Protein AF-A0AAW5ELQ7-F1 (afdb_monomer_lite)

Radius of gyration: 20.2 Å; chains: 1; bounding box: 53×23×52 Å

pLDDT: mean 74.9, std 15.73, range [38.25, 92.38]

Foldseek 3Di:
DAPQDDDDPDRDGVLVVVVVVVVVVLVVVVVCCLPVHPLNVLVVVVVVPVVVSVVVVHDSVVSVVVVVVSVVVVVVVVVVSCCVRVVPPDVCPPPD

Secondary structure (DSSP, 8-state):
---EEEETTEEEEHHHHHHHHHHHHHHHHHHHHHHHSHHHHHHHHHTT-HHHHHHTT--HHHHHHHHHHHHHHHHHHHHHHHHHHH----TTTT--

Structure (mmCIF, N/CA/C/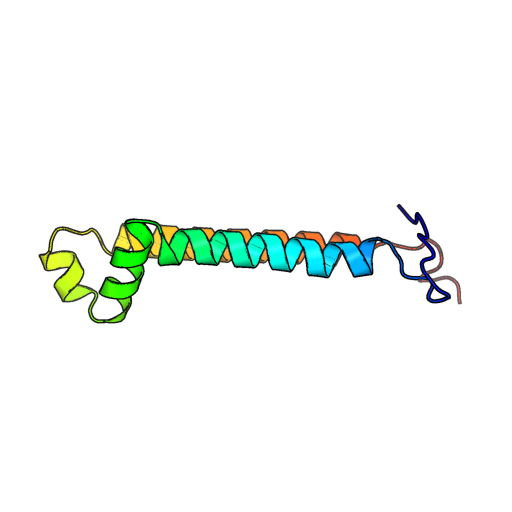O backbone):
data_AF-A0AAW5ELQ7-F1
#
_entry.id   AF-A0AAW5ELQ7-F1
#
loop_
_atom_site.group_PDB
_atom_site.id
_atom_site.type_symbol
_atom_site.label_atom_id
_atom_site.label_alt_id
_atom_site.label_comp_id
_atom_site.label_asym_id
_atom_site.label_entity_id
_atom_site.label_seq_id
_atom_site.pdbx_PDB_ins_code
_atom_site.Cartn_x
_atom_site.Cartn_y
_atom_site.Cartn_z
_atom_site.occupancy
_atom_site.B_iso_or_equiv
_atom_site.auth_seq_id
_atom_site.auth_comp_id
_atom_site.auth_asym_id
_atom_site.auth_atom_id
_atom_site.pdbx_PDB_model_num
ATOM 1 N N . PHE A 1 1 ? 15.155 -4.924 -24.790 1.00 38.25 1 PHE A N 1
ATOM 2 C CA . PHE A 1 1 ? 14.250 -4.480 -25.869 1.00 38.25 1 PHE A CA 1
ATOM 3 C C . PHE A 1 1 ? 14.486 -2.995 -26.101 1.00 38.25 1 PHE A C 1
ATOM 5 O O . PHE A 1 1 ? 13.873 -2.175 -25.433 1.00 38.25 1 PHE A O 1
ATOM 12 N N . GLU A 1 2 ? 15.429 -2.648 -26.977 1.00 44.09 2 GLU A N 1
ATOM 13 C CA . GLU A 1 2 ? 15.740 -1.252 -27.309 1.00 44.09 2 GLU A CA 1
ATOM 14 C C . GLU A 1 2 ? 15.031 -0.843 -28.595 1.00 44.09 2 GLU A C 1
ATOM 16 O O . GLU A 1 2 ? 15.621 -0.723 -29.664 1.00 44.09 2 GLU A O 1
ATOM 21 N N . THR A 1 3 ? 13.721 -0.661 -28.508 1.00 46.50 3 THR A N 1
ATOM 22 C CA . THR A 1 3 ? 12.990 0.072 -29.536 1.00 46.50 3 THR A CA 1
ATOM 23 C C . THR A 1 3 ? 13.124 1.558 -29.202 1.00 46.50 3 THR A C 1
ATOM 25 O O . THR A 1 3 ? 12.446 2.096 -28.328 1.00 46.50 3 THR A O 1
ATOM 28 N N . LEU 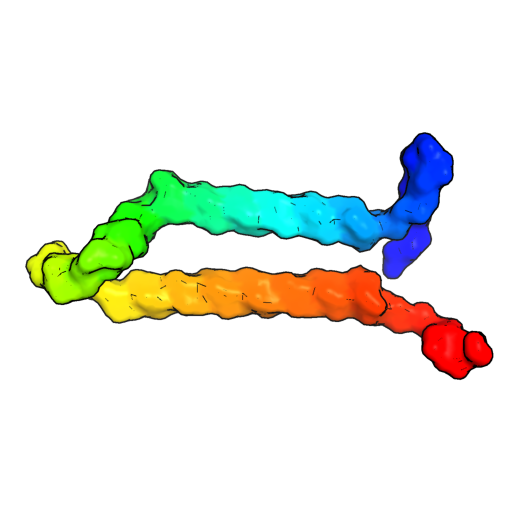A 1 4 ? 14.088 2.217 -29.847 1.00 47.06 4 LEU A N 1
ATOM 29 C CA . LEU A 1 4 ? 14.244 3.669 -29.814 1.00 47.06 4 LEU A CA 1
ATOM 30 C C . LEU A 1 4 ? 13.041 4.283 -30.538 1.00 47.06 4 LEU A C 1
ATOM 32 O O . LEU A 1 4 ? 12.972 4.269 -31.765 1.00 47.06 4 LEU A O 1
ATOM 36 N N . VAL A 1 5 ? 12.065 4.785 -29.785 1.00 50.16 5 VAL A N 1
ATOM 37 C CA . VAL A 1 5 ? 10.939 5.533 -30.353 1.00 50.16 5 VAL A CA 1
ATOM 38 C C . VAL A 1 5 ? 11.309 7.008 -30.297 1.00 50.16 5 VAL A C 1
ATOM 40 O O . VAL A 1 5 ? 11.320 7.627 -29.237 1.00 50.16 5 VAL A O 1
ATOM 43 N N . SER A 1 6 ? 11.679 7.557 -31.452 1.00 43.16 6 SER A N 1
ATOM 44 C CA . SER A 1 6 ? 12.009 8.972 -31.601 1.00 43.16 6 SER A CA 1
ATOM 45 C C . SER A 1 6 ? 10.723 9.785 -31.748 1.00 43.16 6 SER A C 1
ATOM 47 O O . SER A 1 6 ? 9.986 9.615 -32.718 1.00 43.16 6 SER A O 1
ATOM 49 N N . ILE A 1 7 ? 10.450 10.673 -30.791 1.00 49.34 7 ILE A N 1
ATOM 50 C CA . ILE A 1 7 ? 9.427 11.716 -30.914 1.00 49.34 7 ILE A CA 1
ATOM 51 C C . ILE A 1 7 ? 10.142 13.054 -30.723 1.00 49.34 7 ILE A C 1
ATOM 53 O O . ILE A 1 7 ? 10.613 13.366 -29.634 1.00 49.34 7 ILE A O 1
ATOM 57 N N . GLY A 1 8 ? 10.250 13.835 -31.800 1.00 54.91 8 GLY A N 1
ATOM 58 C CA . GLY A 1 8 ? 10.637 15.248 -31.723 1.00 54.91 8 GLY A CA 1
ATOM 59 C C . GLY A 1 8 ? 12.074 15.545 -31.273 1.00 54.91 8 GLY A C 1
ATOM 60 O O . GLY A 1 8 ? 12.285 16.527 -30.572 1.00 54.91 8 GLY A O 1
ATOM 61 N N . GLY A 1 9 ? 13.064 14.735 -31.665 1.00 49.91 9 GLY A N 1
ATOM 62 C CA . GLY A 1 9 ? 14.487 15.076 -31.489 1.00 49.91 9 GLY A CA 1
ATOM 63 C C . GLY A 1 9 ? 15.124 14.673 -30.155 1.00 49.91 9 GLY A C 1
ATOM 64 O O . GLY A 1 9 ? 16.307 14.937 -29.956 1.00 49.91 9 GLY A O 1
ATOM 65 N N . VAL A 1 10 ? 14.394 13.986 -29.270 1.00 45.59 10 VAL A N 1
ATOM 66 C CA . VAL A 1 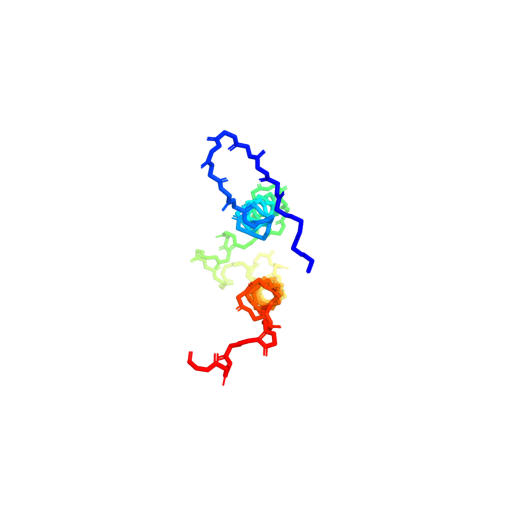10 ? 14.953 13.397 -28.042 1.00 45.59 10 VAL A CA 1
ATOM 67 C C . VAL A 1 10 ? 14.814 11.878 -28.114 1.00 45.59 10 VAL A C 1
ATOM 69 O O . VAL A 1 10 ? 13.723 11.324 -27.976 1.00 45.59 10 VAL A O 1
ATOM 72 N N . SER A 1 11 ? 15.928 11.194 -28.369 1.00 41.41 11 SER A N 1
ATOM 73 C CA . SER A 1 11 ? 16.008 9.732 -28.343 1.00 41.41 11 SER A CA 1
ATOM 74 C C . SER A 1 11 ? 15.852 9.255 -26.902 1.00 41.41 11 SER A C 1
ATOM 76 O O . SER A 1 11 ? 16.809 9.254 -26.133 1.00 41.41 11 SER A O 1
ATOM 78 N N . THR A 1 12 ? 14.632 8.885 -26.519 1.00 48.94 12 THR A N 1
ATOM 79 C CA . THR A 1 12 ? 14.355 8.279 -25.215 1.00 48.94 12 THR A CA 1
ATOM 80 C C . THR A 1 12 ? 14.067 6.799 -25.407 1.00 48.94 12 THR A C 1
ATOM 82 O O . THR A 1 12 ? 13.250 6.396 -26.235 1.00 48.94 12 THR A O 1
ATOM 85 N N . THR A 1 13 ? 14.778 5.963 -24.655 1.00 55.97 13 THR A N 1
ATOM 86 C CA . THR A 1 13 ? 14.484 4.533 -24.555 1.00 55.97 13 THR A CA 1
ATOM 87 C C . THR A 1 13 ? 13.044 4.370 -24.072 1.00 55.97 13 THR A C 1
ATOM 89 O O . THR A 1 13 ? 12.654 5.012 -23.096 1.00 55.97 13 THR A O 1
ATOM 92 N N . LEU A 1 14 ? 12.255 3.499 -24.718 1.00 56.56 14 LEU A N 1
ATOM 93 C CA . LEU A 1 14 ? 10.863 3.199 -24.332 1.00 56.56 14 LEU A CA 1
ATOM 94 C C . LEU A 1 14 ? 10.705 2.941 -22.822 1.00 56.56 14 LEU A C 1
ATOM 96 O O . LEU A 1 14 ? 9.685 3.299 -22.242 1.00 56.56 14 LEU A O 1
ATOM 100 N N . GLY A 1 15 ? 11.738 2.392 -22.177 1.00 57.12 15 GLY A N 1
ATOM 101 C CA . GLY A 1 15 ? 11.828 2.218 -20.727 1.00 57.12 15 GLY A CA 1
ATOM 102 C C . GLY A 1 15 ? 11.666 3.508 -19.911 1.00 57.12 15 GLY A C 1
ATOM 103 O O . GLY A 1 15 ? 10.874 3.535 -18.973 1.00 57.12 15 GLY A O 1
ATOM 104 N N . SER A 1 16 ? 12.308 4.616 -20.296 1.00 61.34 16 SER A N 1
ATOM 105 C CA . SER A 1 16 ? 12.186 5.900 -19.582 1.00 61.34 16 SER A CA 1
ATOM 106 C C . SER A 1 16 ? 10.799 6.532 -19.697 1.00 61.34 16 SER A C 1
ATOM 108 O O . SER A 1 16 ? 10.436 7.330 -18.837 1.00 61.34 16 SER A O 1
ATOM 110 N N . LEU A 1 17 ? 10.013 6.168 -20.717 1.00 64.50 17 LEU A N 1
ATOM 111 C CA . LEU A 1 17 ? 8.627 6.621 -20.876 1.00 64.50 17 LEU A CA 1
ATOM 112 C C . LEU A 1 17 ? 7.620 5.646 -20.239 1.00 64.50 17 LEU A C 1
ATOM 114 O O . LEU A 1 17 ? 6.603 6.068 -19.690 1.00 64.50 17 LEU A O 1
ATOM 118 N N . LEU A 1 18 ? 7.914 4.344 -20.255 1.00 67.69 18 LEU A N 1
ATOM 119 C CA . LEU A 1 18 ? 7.087 3.309 -19.631 1.00 67.69 18 LEU A CA 1
ATOM 120 C C . LEU A 1 18 ? 7.137 3.356 -18.102 1.00 67.69 18 LEU A C 1
ATOM 122 O O . LEU A 1 18 ? 6.107 3.148 -17.468 1.00 67.69 18 LEU A O 1
ATOM 126 N N . VAL A 1 19 ? 8.292 3.654 -17.499 1.00 74.06 19 VAL A N 1
ATOM 127 C CA . VAL A 1 19 ? 8.429 3.765 -16.036 1.00 74.06 19 VAL A CA 1
ATOM 128 C C . VAL A 1 19 ? 7.447 4.783 -15.434 1.00 74.06 19 VAL A C 1
ATOM 130 O O . VAL A 1 19 ? 6.662 4.373 -14.578 1.00 74.06 19 VAL A O 1
ATOM 133 N N . PRO A 1 20 ? 7.409 6.063 -15.862 1.00 77.31 20 PRO A N 1
ATOM 134 C CA . PRO A 1 20 ? 6.457 7.031 -15.320 1.00 77.31 20 PRO A CA 1
ATOM 135 C C . PRO A 1 20 ? 5.001 6.672 -15.641 1.00 77.31 20 PRO A C 1
ATOM 137 O O . PRO A 1 20 ? 4.114 6.958 -14.841 1.00 77.31 20 PRO A O 1
ATOM 140 N N . LEU A 1 21 ? 4.733 6.010 -16.772 1.00 80.25 21 LEU A N 1
ATOM 141 C CA . LEU A 1 21 ? 3.385 5.545 -17.101 1.00 80.25 21 LEU A CA 1
ATOM 142 C C . LEU A 1 21 ? 2.912 4.469 -16.112 1.00 80.25 21 LEU A C 1
ATOM 144 O O . LEU A 1 21 ? 1.804 4.554 -15.584 1.00 80.25 21 LEU A O 1
ATOM 148 N N . VAL A 1 22 ? 3.748 3.468 -15.829 1.00 80.44 22 VAL A N 1
ATOM 149 C CA . VAL A 1 22 ? 3.380 2.377 -14.921 1.00 80.44 22 VAL A CA 1
ATOM 150 C C . VAL A 1 22 ? 3.288 2.862 -13.480 1.00 80.44 22 VAL A C 1
ATOM 152 O O . VAL A 1 22 ? 2.337 2.499 -12.787 1.00 80.44 22 VAL A O 1
ATOM 155 N N . THR A 1 23 ? 4.211 3.708 -13.018 1.00 82.31 23 THR A N 1
ATOM 156 C CA . THR A 1 23 ? 4.115 4.276 -11.664 1.00 82.31 23 THR A CA 1
ATOM 157 C C . THR A 1 23 ? 2.831 5.082 -11.493 1.00 82.31 23 THR A C 1
ATOM 159 O O . THR A 1 23 ? 2.168 4.944 -10.465 1.00 82.31 23 THR A O 1
ATOM 162 N N . LEU A 1 24 ? 2.418 5.843 -12.511 1.00 85.69 24 LEU A N 1
ATOM 163 C CA . LEU A 1 24 ? 1.164 6.593 -12.504 1.00 85.69 24 LEU A CA 1
ATOM 164 C C . LEU A 1 24 ? -0.058 5.662 -12.451 1.00 85.69 24 LEU A C 1
ATOM 166 O O . LEU A 1 24 ? -0.961 5.888 -11.646 1.00 85.69 24 LEU A O 1
ATOM 170 N N . VAL A 1 25 ? -0.072 4.574 -13.228 1.00 86.81 25 VAL A N 1
ATOM 171 C CA . VAL A 1 25 ? -1.148 3.562 -13.183 1.00 86.81 25 VAL A CA 1
ATOM 172 C C . VAL A 1 25 ? -1.235 2.893 -11.809 1.00 86.81 25 VAL A C 1
ATOM 174 O O . VAL A 1 25 ? -2.325 2.772 -11.248 1.00 86.81 25 VAL A O 1
ATOM 177 N N . VAL A 1 26 ? -0.099 2.488 -11.238 1.00 85.62 26 VAL A N 1
ATOM 178 C CA . VAL A 1 26 ? -0.036 1.845 -9.917 1.00 85.62 26 VAL A CA 1
ATOM 179 C C . VAL A 1 26 ? -0.500 2.808 -8.822 1.00 85.62 26 VAL A C 1
ATOM 181 O O . VAL A 1 26 ? -1.318 2.436 -7.979 1.00 85.62 26 VAL A O 1
ATOM 184 N N . MET A 1 27 ? -0.047 4.062 -8.865 1.00 87.25 27 MET A N 1
ATOM 185 C CA . MET A 1 27 ? -0.463 5.112 -7.934 1.00 87.25 27 MET A CA 1
ATOM 186 C C . MET A 1 27 ? -1.975 5.356 -7.994 1.00 87.25 27 MET A C 1
ATOM 188 O O . MET A 1 27 ? -2.631 5.383 -6.950 1.00 87.25 27 MET A O 1
ATOM 192 N N . LEU A 1 28 ? -2.548 5.479 -9.197 1.00 88.25 28 LEU A N 1
ATOM 193 C CA . LEU A 1 28 ? -3.995 5.628 -9.380 1.00 88.25 28 LEU A CA 1
ATOM 194 C C . LEU A 1 28 ? -4.769 4.408 -8.869 1.00 88.25 28 LEU A C 1
ATOM 196 O O . LEU A 1 28 ? -5.809 4.574 -8.231 1.00 88.25 28 LEU A O 1
ATOM 200 N N . GLY A 1 29 ? -4.258 3.196 -9.096 1.00 86.12 29 GLY A N 1
ATOM 201 C CA . GLY A 1 29 ? -4.858 1.962 -8.588 1.00 86.12 29 GLY A CA 1
ATOM 202 C C . GLY A 1 29 ? -4.933 1.937 -7.060 1.00 86.12 29 GLY A C 1
ATOM 203 O O . GLY A 1 29 ? -5.994 1.670 -6.493 1.00 86.12 29 GLY A O 1
ATOM 204 N N . VAL A 1 30 ? -3.838 2.290 -6.383 1.00 84.56 30 VAL A N 1
ATOM 205 C CA . VAL A 1 30 ? -3.799 2.366 -4.913 1.00 84.56 30 VAL A CA 1
ATOM 206 C C . VAL A 1 30 ? -4.730 3.464 -4.395 1.00 84.56 30 VAL A C 1
ATOM 208 O O . VAL A 1 30 ? -5.525 3.211 -3.489 1.00 84.56 30 VAL A O 1
ATOM 211 N N . LEU A 1 31 ? -4.701 4.658 -4.994 1.00 85.44 31 LEU A N 1
ATOM 212 C CA . LEU A 1 31 ? -5.602 5.759 -4.636 1.00 85.44 31 LEU A CA 1
ATOM 213 C C . LEU A 1 31 ? -7.070 5.349 -4.762 1.00 85.44 31 LEU A C 1
ATOM 215 O O . LEU A 1 31 ? -7.869 5.597 -3.860 1.00 85.44 31 LEU A O 1
ATOM 219 N N . PHE A 1 32 ? -7.436 4.670 -5.843 1.00 86.06 32 PHE A N 1
ATOM 220 C CA . PHE A 1 32 ? -8.799 4.201 -6.047 1.00 86.06 32 PHE A CA 1
ATOM 221 C C . PHE A 1 32 ? -9.241 3.213 -4.960 1.00 86.06 32 PHE A C 1
ATOM 223 O O . PHE A 1 32 ? -10.348 3.332 -4.428 1.00 86.06 32 PHE A O 1
ATOM 230 N N . ILE A 1 33 ? -8.367 2.278 -4.577 1.00 83.56 33 ILE A N 1
ATOM 231 C CA . ILE A 1 33 ? -8.632 1.331 -3.486 1.00 83.56 33 ILE A CA 1
ATOM 232 C C . ILE A 1 33 ? -8.819 2.079 -2.159 1.00 83.56 33 ILE A C 1
ATOM 234 O O . ILE A 1 33 ? -9.758 1.782 -1.419 1.00 83.56 33 ILE A O 1
ATOM 238 N N . LEU A 1 34 ? -7.985 3.078 -1.866 1.00 81.75 34 LEU A N 1
ATOM 239 C CA . LEU A 1 34 ? -8.057 3.837 -0.614 1.00 81.75 34 LEU A CA 1
ATOM 240 C C . LEU A 1 34 ? -9.277 4.765 -0.524 1.00 81.75 34 LEU A C 1
ATOM 242 O O . LEU A 1 34 ? -9.849 4.921 0.555 1.00 81.75 34 LEU A O 1
ATOM 246 N N . TYR A 1 35 ? -9.699 5.381 -1.629 1.00 79.19 35 TYR A N 1
ATOM 247 C CA . TYR A 1 35 ? -10.779 6.372 -1.600 1.00 79.19 35 TYR A CA 1
ATOM 248 C C . TYR A 1 35 ? -12.159 5.797 -1.913 1.00 79.19 35 TYR A C 1
ATOM 250 O O . TYR A 1 35 ? -13.144 6.299 -1.370 1.00 79.19 35 TYR A O 1
ATOM 258 N N . LYS A 1 36 ? -12.254 4.748 -2.738 1.00 79.25 36 LYS A N 1
ATOM 259 C CA . LYS A 1 36 ? -13.542 4.202 -3.196 1.00 79.25 36 LYS A CA 1
ATOM 260 C C . LYS A 1 36 ? -13.941 2.889 -2.512 1.00 79.25 36 LYS A C 1
ATOM 262 O O . LYS A 1 36 ? -15.106 2.507 -2.579 1.00 79.25 36 LYS A O 1
ATOM 267 N N . SER A 1 37 ? -13.014 2.184 -1.857 1.00 82.81 37 SER A N 1
ATOM 268 C CA . SER A 1 37 ? -13.311 0.891 -1.225 1.00 82.81 37 SER A CA 1
ATOM 269 C C . SER A 1 37 ? -13.727 1.015 0.243 1.00 82.81 37 SER A C 1
ATOM 271 O O . SER A 1 37 ? -13.233 1.868 0.982 1.00 82.81 37 SER A O 1
ATOM 273 N N . LYS A 1 38 ? -14.570 0.078 0.705 1.00 76.19 38 LYS A N 1
ATOM 274 C CA . LYS A 1 38 ? -14.930 -0.088 2.128 1.00 76.19 38 LYS A CA 1
ATOM 275 C C . LYS A 1 38 ? -13.694 -0.334 3.001 1.00 76.19 38 LYS A C 1
ATOM 277 O O . LYS A 1 38 ? -13.629 0.154 4.126 1.00 76.19 38 LYS A O 1
ATOM 282 N N . TYR A 1 39 ? -12.686 -1.018 2.453 1.00 81.94 39 TYR A N 1
ATOM 283 C CA . TYR A 1 39 ? -11.395 -1.208 3.116 1.00 81.94 39 TYR A CA 1
ATOM 284 C C . TYR A 1 39 ? -10.668 0.122 3.352 1.00 81.94 39 TYR A C 1
ATOM 286 O O . TYR A 1 39 ? -10.081 0.307 4.409 1.00 81.94 39 TYR A O 1
ATOM 294 N N . GLY A 1 40 ? -10.764 1.079 2.427 1.00 82.50 40 GLY A N 1
ATOM 295 C CA . GLY A 1 40 ? -10.128 2.392 2.549 1.00 82.50 40 GLY A CA 1
ATOM 296 C C . GLY A 1 40 ? -10.722 3.279 3.647 1.00 82.50 40 GLY A C 1
ATOM 297 O O . GLY A 1 40 ? -10.006 4.025 4.315 1.00 82.50 40 GLY A O 1
ATOM 298 N N . ILE A 1 41 ? -12.028 3.165 3.904 1.00 84.31 41 ILE A N 1
ATOM 299 C CA . ILE A 1 41 ? -12.674 3.812 5.059 1.00 84.31 41 ILE A CA 1
ATOM 300 C C . ILE A 1 41 ? -12.139 3.207 6.360 1.00 84.31 41 ILE A C 1
ATOM 302 O O . ILE A 1 41 ? -11.773 3.942 7.272 1.00 84.31 41 ILE A O 1
ATOM 306 N N . ALA A 1 42 ? -12.026 1.879 6.414 1.00 84.31 42 ALA A N 1
ATOM 307 C CA . ALA A 1 42 ? -11.533 1.181 7.592 1.00 84.31 42 ALA A CA 1
ATOM 308 C C . ALA A 1 42 ? -10.040 1.456 7.865 1.00 84.31 42 ALA A C 1
ATOM 310 O O . ALA A 1 42 ? -9.662 1.635 9.017 1.00 84.31 42 ALA A O 1
ATOM 311 N N . ILE A 1 43 ? -9.207 1.581 6.823 1.00 88.00 43 ILE A N 1
ATOM 312 C CA . ILE A 1 43 ? -7.796 1.997 6.937 1.00 88.00 43 ILE A CA 1
ATOM 313 C C . ILE A 1 43 ? -7.693 3.408 7.528 1.00 88.00 43 ILE A C 1
ATOM 315 O O . ILE A 1 43 ? -6.905 3.636 8.442 1.00 88.00 43 ILE A O 1
ATOM 319 N N . ARG A 1 44 ? -8.513 4.351 7.045 1.00 86.50 44 ARG A N 1
ATOM 320 C CA . ARG A 1 44 ? -8.536 5.723 7.574 1.00 86.50 44 ARG A CA 1
ATOM 321 C C . ARG A 1 44 ? -9.035 5.779 9.016 1.00 86.50 44 ARG A C 1
ATOM 323 O O . ARG A 1 44 ? -8.438 6.488 9.809 1.00 86.50 44 ARG A O 1
ATOM 330 N N . ALA A 1 45 ? -10.070 5.017 9.369 1.00 87.00 45 ALA A N 1
ATOM 331 C CA . ALA A 1 45 ? -10.560 4.923 10.747 1.00 87.00 45 ALA A CA 1
ATOM 332 C C . ALA A 1 45 ? -9.499 4.338 11.696 1.00 87.00 45 ALA A C 1
ATOM 334 O O . ALA A 1 45 ? -9.305 4.838 12.801 1.00 87.00 45 ALA A O 1
ATOM 335 N N . LEU A 1 46 ? -8.766 3.322 11.233 1.00 88.06 46 LEU A N 1
ATOM 336 C CA . LEU A 1 46 ? -7.694 2.677 11.988 1.00 88.06 46 LEU A CA 1
ATOM 337 C C . LEU A 1 46 ? -6.505 3.615 12.246 1.00 88.06 46 LEU A C 1
ATOM 339 O O . LEU A 1 46 ? -5.844 3.473 13.268 1.00 88.06 46 LEU A O 1
ATOM 343 N N . ALA A 1 47 ? -6.266 4.594 11.368 1.00 86.06 47 ALA A N 1
ATOM 344 C CA . ALA A 1 47 ? -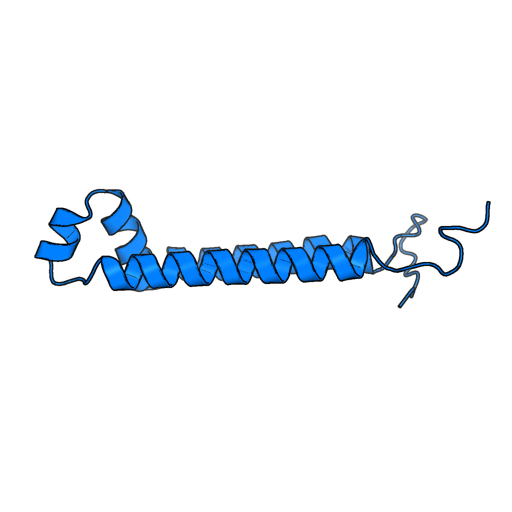5.246 5.623 11.571 1.00 86.06 47 ALA A CA 1
ATOM 345 C C . ALA A 1 47 ? -5.586 6.624 12.694 1.00 86.06 47 ALA A C 1
ATOM 347 O O . ALA A 1 47 ? -4.678 7.285 13.189 1.00 86.06 47 ALA A O 1
ATOM 348 N N . PHE A 1 48 ? -6.859 6.737 13.099 1.00 88.75 48 PHE A N 1
ATOM 349 C CA . PHE A 1 48 ? -7.262 7.566 14.241 1.00 88.75 48 PHE A CA 1
ATOM 350 C C . PHE A 1 48 ? -7.140 6.811 15.564 1.00 88.75 48 PHE A C 1
ATOM 352 O O . PHE A 1 48 ? -6.502 7.310 16.485 1.00 88.75 48 PHE A O 1
ATOM 359 N N . ASP A 1 49 ? -7.744 5.621 15.663 1.00 88.88 49 ASP A N 1
ATOM 360 C CA . ASP A 1 49 ? -7.653 4.787 16.864 1.00 88.88 49 ASP A CA 1
ATOM 361 C C . ASP A 1 49 ? -7.951 3.305 16.570 1.00 88.88 49 ASP A C 1
ATOM 363 O O . ASP A 1 49 ? -9.081 2.897 16.286 1.00 88.88 49 ASP A O 1
ATOM 367 N N . ILE A 1 50 ? -6.915 2.477 16.699 1.00 87.00 50 ILE A N 1
ATOM 368 C CA . ILE A 1 50 ? -6.977 1.022 16.528 1.00 87.00 50 ILE A CA 1
ATOM 369 C C . ILE A 1 50 ? -7.887 0.360 17.575 1.00 87.00 50 ILE A C 1
ATOM 371 O O . ILE A 1 50 ? -8.581 -0.611 17.255 1.00 87.00 50 ILE A O 1
ATOM 375 N N . GLN A 1 51 ? -7.885 0.843 18.821 1.00 87.00 51 GLN A N 1
ATOM 376 C CA . GLN A 1 51 ? -8.672 0.248 19.903 1.00 87.00 51 GLN A CA 1
ATOM 377 C C . GLN A 1 51 ? -10.161 0.451 19.640 1.00 87.00 51 GLN A C 1
ATOM 379 O O . GLN A 1 51 ? -10.923 -0.516 19.655 1.00 87.00 51 GLN A O 1
ATOM 384 N N . THR A 1 52 ? -10.558 1.673 19.284 1.00 87.06 52 THR A N 1
ATOM 385 C CA . THR A 1 52 ? -11.944 1.991 18.922 1.00 87.06 52 THR A CA 1
ATOM 386 C C . THR A 1 52 ? -12.417 1.196 17.701 1.00 87.06 52 THR A C 1
ATOM 388 O O . THR A 1 52 ? -13.524 0.660 17.713 1.00 87.06 52 THR A O 1
ATOM 391 N N . VAL A 1 53 ? -11.585 1.023 16.668 1.00 87.69 53 VAL A N 1
ATOM 392 C CA . VAL A 1 53 ? -11.949 0.209 15.490 1.00 87.69 53 VAL A CA 1
ATOM 393 C C . VAL A 1 53 ? -12.187 -1.262 15.851 1.00 87.69 53 VAL A C 1
ATOM 395 O O . VAL A 1 53 ? -13.149 -1.857 15.359 1.00 87.69 53 VAL A O 1
ATOM 398 N N . ASN A 1 54 ? -11.378 -1.835 16.747 1.00 87.00 54 ASN A N 1
ATOM 399 C CA . ASN A 1 54 ? -11.606 -3.196 17.245 1.00 87.00 54 ASN A CA 1
ATOM 400 C C . ASN A 1 54 ? -12.908 -3.309 18.053 1.00 87.00 54 ASN A C 1
ATOM 402 O O . ASN A 1 54 ? -13.614 -4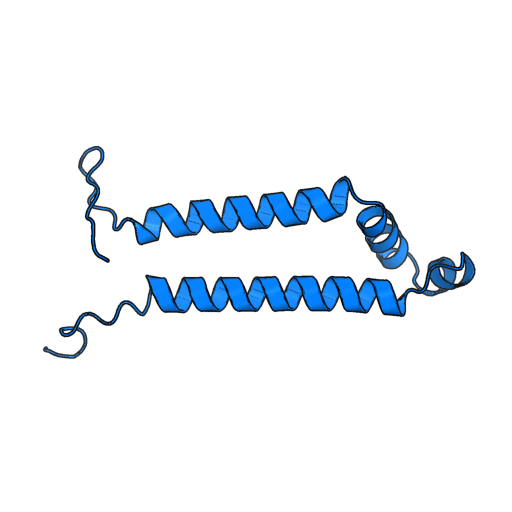.309 17.924 1.00 87.00 54 ASN A O 1
ATOM 406 N N . LEU A 1 55 ? -13.263 -2.284 18.835 1.00 88.56 55 LEU A N 1
ATOM 407 C CA . LEU A 1 55 ? -14.540 -2.233 19.560 1.00 88.56 55 LEU A CA 1
ATOM 408 C C . LEU A 1 55 ? -15.749 -2.119 18.619 1.00 88.56 55 LEU A C 1
ATOM 410 O O . LEU A 1 55 ? -16.823 -2.615 18.947 1.00 88.56 55 LEU A O 1
ATOM 414 N N . MET A 1 56 ? -15.576 -1.551 17.420 1.00 85.00 56 MET A N 1
ATOM 415 C CA . MET A 1 56 ? -16.603 -1.530 16.365 1.00 85.00 56 MET A CA 1
ATOM 416 C C . MET A 1 56 ? -16.763 -2.875 15.629 1.00 85.00 56 MET A C 1
ATOM 418 O O . MET A 1 56 ? -17.461 -2.951 14.618 1.00 85.00 56 MET A O 1
ATOM 422 N N . GLY A 1 57 ? -16.116 -3.944 16.105 1.00 83.19 57 GLY A N 1
ATOM 423 C CA . GLY A 1 57 ? -16.195 -5.282 15.513 1.00 83.19 57 GLY A CA 1
ATOM 424 C C . GLY A 1 57 ? -15.383 -5.442 14.225 1.00 83.19 57 GLY A C 1
ATOM 425 O O . GLY A 1 57 ? -15.456 -6.481 13.566 1.00 83.19 57 GLY A O 1
ATOM 426 N N . ILE A 1 58 ? -14.589 -4.435 13.854 1.00 83.75 58 ILE A N 1
ATOM 427 C CA . ILE A 1 58 ? -13.693 -4.490 12.703 1.00 83.75 58 ILE A CA 1
ATOM 428 C C . ILE A 1 58 ? -12.344 -5.031 13.172 1.00 83.75 58 ILE A C 1
ATOM 430 O O . ILE A 1 58 ? -11.686 -4.455 14.029 1.00 83.75 58 ILE A O 1
ATOM 434 N N . ASN A 1 59 ? -11.897 -6.132 12.570 1.00 88.56 59 ASN A N 1
ATOM 435 C CA . ASN A 1 59 ? -10.644 -6.770 12.953 1.00 88.56 59 ASN A CA 1
ATOM 436 C C . ASN A 1 59 ? -9.436 -5.974 12.421 1.00 88.56 59 ASN A C 1
ATOM 438 O O . ASN A 1 59 ? -9.037 -6.126 11.259 1.00 88.56 59 ASN A O 1
ATOM 442 N N . ALA A 1 60 ? -8.861 -5.121 13.270 1.00 87.62 60 ALA A N 1
ATOM 443 C CA . ALA A 1 60 ? -7.767 -4.219 12.913 1.00 87.62 60 ALA A CA 1
ATOM 444 C C . ALA A 1 60 ? -6.543 -4.965 12.355 1.00 87.62 60 ALA A C 1
ATOM 446 O O . ALA A 1 60 ? -5.974 -4.553 11.344 1.00 87.62 60 ALA A O 1
ATOM 447 N N . ASN A 1 61 ? -6.198 -6.118 12.940 1.00 90.75 61 ASN A N 1
ATOM 448 C CA . ASN A 1 61 ? -5.073 -6.947 12.496 1.00 90.75 61 ASN A CA 1
ATOM 449 C C . ASN A 1 61 ? -5.204 -7.393 11.036 1.00 90.75 61 ASN A C 1
ATOM 451 O O . ASN A 1 61 ? -4.219 -7.409 10.300 1.00 90.75 61 ASN A O 1
ATOM 455 N N . ARG A 1 62 ? -6.421 -7.715 10.580 1.00 88.94 62 ARG A N 1
ATOM 456 C CA . ARG A 1 62 ? -6.653 -8.112 9.184 1.00 88.94 62 ARG A CA 1
ATOM 457 C C . ARG A 1 62 ? -6.450 -6.937 8.228 1.00 88.94 62 ARG A C 1
ATOM 459 O O . ARG A 1 62 ? -5.886 -7.124 7.155 1.00 88.94 62 ARG A O 1
ATOM 466 N N . ILE A 1 63 ? -6.893 -5.740 8.605 1.00 89.38 63 ILE A N 1
ATOM 467 C CA . ILE A 1 63 ? -6.711 -4.534 7.785 1.00 89.38 63 ILE A CA 1
ATOM 468 C C . ILE A 1 63 ? -5.229 -4.177 7.693 1.00 89.38 63 ILE A C 1
ATOM 470 O O . ILE A 1 63 ? -4.737 -3.935 6.594 1.00 89.38 63 ILE A O 1
ATOM 474 N N . ILE A 1 64 ? -4.511 -4.208 8.817 1.00 88.50 64 ILE A N 1
ATOM 475 C CA . ILE A 1 64 ? -3.066 -3.951 8.860 1.00 88.50 64 ILE A CA 1
ATOM 476 C C . ILE A 1 64 ? -2.320 -4.953 7.972 1.00 88.50 64 ILE A C 1
ATOM 478 O O . ILE A 1 64 ? -1.482 -4.547 7.170 1.00 88.50 64 ILE A O 1
ATOM 482 N N . ALA A 1 65 ? -2.670 -6.242 8.036 1.00 91.00 65 ALA A N 1
ATOM 483 C CA . ALA A 1 65 ? -2.075 -7.263 7.176 1.00 91.00 65 ALA A CA 1
ATOM 484 C C . ALA A 1 65 ? -2.315 -6.990 5.679 1.00 91.00 65 ALA A C 1
ATOM 486 O O . ALA A 1 65 ? -1.396 -7.136 4.878 1.00 91.00 65 ALA A O 1
ATOM 487 N N . ILE A 1 66 ? -3.518 -6.543 5.296 1.00 88.44 66 ILE A N 1
ATOM 488 C CA . ILE A 1 66 ? -3.832 -6.164 3.907 1.00 88.44 66 ILE A CA 1
ATOM 489 C C . ILE A 1 66 ? -2.999 -4.956 3.463 1.00 88.44 66 ILE A C 1
ATOM 491 O O . ILE A 1 66 ? -2.458 -4.967 2.360 1.00 88.44 66 ILE A O 1
ATOM 495 N N . VAL A 1 67 ? -2.872 -3.927 4.307 1.00 88.81 67 VAL A N 1
ATOM 496 C CA . VAL A 1 67 ? -2.058 -2.735 4.008 1.00 88.81 67 VAL A CA 1
ATOM 497 C C . VAL A 1 67 ? -0.588 -3.113 3.843 1.00 88.81 67 VAL A C 1
ATOM 499 O O . VAL A 1 67 ? 0.053 -2.685 2.885 1.00 88.81 67 VAL A O 1
ATOM 502 N N . PHE A 1 68 ? -0.066 -3.955 4.734 1.00 89.88 68 PHE A N 1
ATOM 503 C CA . PHE A 1 68 ? 1.314 -4.421 4.671 1.00 89.88 68 PHE A CA 1
ATOM 504 C C . PHE A 1 68 ? 1.577 -5.264 3.416 1.00 89.88 68 PHE A C 1
ATOM 506 O O . PHE A 1 68 ? 2.573 -5.048 2.730 1.00 89.88 68 PHE A O 1
ATOM 513 N N . ALA A 1 69 ? 0.656 -6.169 3.071 1.00 91.00 69 ALA A N 1
ATOM 514 C CA . ALA A 1 69 ? 0.729 -6.970 1.851 1.00 91.00 69 ALA A CA 1
ATOM 515 C C . ALA A 1 69 ? 0.655 -6.112 0.575 1.00 91.00 69 ALA A C 1
ATOM 517 O O . ALA A 1 69 ? 1.383 -6.362 -0.382 1.00 91.00 69 ALA A O 1
ATOM 518 N N . LEU A 1 70 ? -0.192 -5.077 0.557 1.00 89.31 70 LEU A N 1
ATOM 519 C CA . LEU A 1 70 ? -0.258 -4.122 -0.554 1.00 89.31 70 LEU A CA 1
ATOM 520 C C . LEU A 1 70 ? 1.050 -3.343 -0.708 1.00 89.31 70 LEU A C 1
ATOM 522 O O . LEU A 1 70 ? 1.542 -3.195 -1.825 1.00 89.31 70 LEU A O 1
ATOM 526 N N . GLY A 1 71 ? 1.626 -2.868 0.399 1.00 89.12 71 GLY A N 1
ATOM 527 C CA . GLY A 1 71 ? 2.888 -2.131 0.390 1.00 89.12 71 GLY A CA 1
ATOM 528 C C . GLY A 1 71 ? 4.063 -2.978 -0.097 1.00 89.12 71 GLY A C 1
ATOM 529 O O . GLY A 1 71 ? 4.831 -2.532 -0.950 1.00 89.12 71 GLY A O 1
ATOM 530 N N . SER A 1 72 ? 4.181 -4.217 0.387 1.00 92.38 72 SER A N 1
ATOM 531 C CA . SER A 1 72 ? 5.249 -5.130 -0.032 1.00 92.38 72 SER A CA 1
ATOM 532 C C . SER A 1 72 ? 5.115 -5.552 -1.496 1.00 92.38 72 SER A C 1
ATOM 534 O O . SER A 1 72 ? 6.118 -5.585 -2.209 1.00 92.38 72 SER A O 1
ATOM 536 N N . ALA A 1 73 ? 3.893 -5.783 -1.986 1.00 90.50 73 ALA A N 1
ATOM 537 C CA . ALA A 1 73 ? 3.642 -6.044 -3.402 1.00 90.50 73 ALA A CA 1
ATOM 538 C C . ALA A 1 73 ? 4.047 -4.853 -4.287 1.00 90.50 73 ALA A C 1
ATOM 540 O O . ALA A 1 73 ? 4.680 -5.044 -5.327 1.00 90.50 73 ALA A O 1
ATOM 541 N N . LEU A 1 74 ? 3.745 -3.620 -3.861 1.00 87.12 74 LEU A N 1
ATOM 542 C CA . LEU A 1 74 ? 4.162 -2.407 -4.571 1.00 87.12 74 LEU A CA 1
ATOM 543 C C . LEU A 1 74 ? 5.686 -2.267 -4.619 1.00 87.12 74 LEU A C 1
ATOM 545 O O . LEU A 1 74 ? 6.240 -1.957 -5.672 1.00 87.12 74 LEU A O 1
ATOM 549 N N . ALA A 1 75 ? 6.362 -2.519 -3.496 1.00 85.56 75 ALA A N 1
ATOM 550 C CA . ALA A 1 75 ? 7.819 -2.469 -3.408 1.00 85.56 75 ALA A CA 1
ATOM 551 C C . ALA A 1 75 ? 8.483 -3.535 -4.295 1.00 85.56 75 ALA A C 1
ATOM 553 O O . ALA A 1 75 ? 9.455 -3.239 -4.989 1.00 85.56 75 ALA A O 1
ATOM 554 N N . ALA A 1 76 ? 7.930 -4.752 -4.332 1.00 88.25 76 ALA A N 1
ATOM 555 C CA . ALA A 1 76 ? 8.402 -5.820 -5.210 1.00 88.25 76 ALA A CA 1
ATOM 556 C C . ALA A 1 76 ? 8.255 -5.444 -6.692 1.00 88.25 76 ALA A C 1
ATOM 558 O O . ALA A 1 76 ? 9.208 -5.581 -7.459 1.00 88.25 76 ALA A O 1
ATOM 559 N N . LEU A 1 77 ? 7.096 -4.904 -7.089 1.00 85.06 77 LEU A N 1
ATOM 560 C CA . LEU A 1 77 ? 6.882 -4.400 -8.447 1.00 85.06 77 LEU A CA 1
ATOM 561 C C . LEU A 1 77 ? 7.878 -3.288 -8.788 1.00 85.06 77 LEU A C 1
ATOM 563 O O . LEU A 1 77 ? 8.520 -3.353 -9.834 1.00 85.06 77 LEU A O 1
ATOM 567 N N . ALA A 1 78 ? 8.069 -2.312 -7.897 1.00 81.75 78 ALA A N 1
ATOM 568 C CA . ALA A 1 78 ? 9.043 -1.239 -8.089 1.00 81.75 78 ALA A CA 1
ATOM 569 C C . ALA A 1 78 ? 10.473 -1.778 -8.281 1.00 81.75 78 ALA A C 1
ATOM 571 O O . ALA A 1 78 ? 11.179 -1.326 -9.182 1.00 81.75 78 ALA A O 1
ATOM 572 N N . GLY A 1 79 ? 10.880 -2.784 -7.500 1.00 80.38 79 GLY A N 1
ATOM 573 C CA . GLY A 1 79 ? 12.178 -3.448 -7.639 1.00 80.38 79 GLY A CA 1
ATOM 574 C C . GLY A 1 79 ? 12.351 -4.168 -8.980 1.00 80.38 79 GLY A C 1
ATOM 575 O O . GLY A 1 79 ? 13.398 -4.038 -9.613 1.00 80.38 79 GLY A O 1
ATOM 576 N N . ILE A 1 80 ? 11.316 -4.865 -9.459 1.00 81.00 80 ILE A N 1
ATOM 577 C CA . ILE A 1 80 ? 11.325 -5.519 -10.780 1.00 81.00 80 ILE A CA 1
ATOM 578 C C . ILE A 1 80 ? 11.440 -4.474 -11.894 1.00 81.00 80 ILE A C 1
ATOM 580 O O . ILE A 1 80 ? 12.238 -4.641 -12.815 1.00 81.00 80 ILE A O 1
ATOM 584 N N . PHE A 1 81 ? 10.697 -3.370 -11.797 1.00 74.31 81 PHE A N 1
ATOM 585 C CA . PHE A 1 81 ? 10.791 -2.271 -12.759 1.00 74.31 81 PHE A CA 1
ATOM 586 C C . PHE A 1 81 ? 12.182 -1.640 -12.781 1.00 74.31 81 PHE A C 1
ATOM 588 O O . PHE A 1 81 ? 12.715 -1.391 -13.866 1.00 74.31 81 PHE A O 1
ATOM 595 N N . TRP A 1 82 ? 12.776 -1.417 -11.607 1.00 70.50 82 TRP A N 1
ATOM 596 C CA . TRP A 1 82 ? 14.128 -0.881 -11.478 1.00 70.50 82 TRP A CA 1
ATOM 597 C C . TRP A 1 82 ? 15.169 -1.830 -12.078 1.00 70.50 82 TRP A C 1
ATOM 599 O O . TRP A 1 82 ? 15.970 -1.417 -12.913 1.00 70.50 82 TRP A O 1
ATOM 609 N N . SER A 1 83 ? 15.111 -3.118 -11.732 1.00 71.25 83 SER A N 1
ATOM 610 C CA . SER A 1 83 ? 16.006 -4.140 -12.285 1.00 71.25 83 SER A CA 1
ATOM 611 C C . SER A 1 83 ? 15.855 -4.265 -13.803 1.00 71.25 83 SER A C 1
ATOM 613 O O . SER A 1 83 ? 16.849 -4.282 -14.516 1.00 71.25 83 SER A O 1
ATOM 615 N N . SER A 1 84 ? 14.635 -4.251 -14.337 1.00 68.31 84 SER A N 1
ATOM 616 C CA . SER A 1 84 ? 14.420 -4.395 -15.779 1.00 68.31 84 SER A CA 1
ATOM 617 C C . SER A 1 84 ? 14.867 -3.178 -16.600 1.00 68.31 84 SER A C 1
ATOM 619 O O . SER A 1 84 ? 15.292 -3.354 -17.741 1.00 68.31 84 SER A O 1
ATOM 621 N N . ASN A 1 85 ? 14.735 -1.954 -16.077 1.00 62.12 85 ASN A N 1
ATOM 622 C CA . ASN A 1 85 ? 15.048 -0.733 -16.834 1.00 62.12 85 ASN A CA 1
ATOM 623 C C . ASN A 1 85 ? 16.494 -0.279 -16.650 1.00 62.12 85 ASN A C 1
ATOM 625 O O . ASN A 1 85 ? 17.142 0.088 -17.623 1.00 62.12 85 ASN A O 1
ATOM 629 N N . TYR A 1 86 ? 17.001 -0.307 -15.417 1.00 58.34 86 TYR A N 1
ATOM 630 C CA . TYR A 1 86 ? 18.357 0.149 -15.107 1.00 58.34 86 TYR A CA 1
ATOM 631 C C . TYR A 1 86 ? 19.398 -0.956 -15.295 1.00 58.34 86 TYR A C 1
ATOM 633 O O . TYR A 1 86 ? 20.542 -0.671 -15.629 1.00 58.34 86 TYR A O 1
ATOM 641 N N . TYR A 1 87 ? 18.994 -2.217 -15.115 1.00 53.53 87 TYR A N 1
ATOM 642 C CA . TYR A 1 87 ? 19.840 -3.397 -15.305 1.00 53.53 87 TYR A CA 1
ATOM 643 C C . TYR A 1 87 ? 19.539 -4.098 -16.634 1.00 53.53 87 TYR A C 1
ATOM 645 O O . TYR A 1 87 ? 19.631 -5.321 -16.757 1.00 53.53 87 TYR A O 1
ATOM 653 N N . SER A 1 88 ? 19.197 -3.321 -17.666 1.00 50.22 88 SER A N 1
ATOM 654 C CA . SER A 1 88 ? 19.427 -3.779 -19.032 1.00 50.22 88 SER A CA 1
ATOM 655 C C . SER A 1 88 ? 20.939 -3.895 -19.193 1.00 50.22 88 SER A C 1
ATOM 657 O O . SER A 1 88 ? 21.616 -2.910 -19.454 1.00 50.22 88 SER A O 1
ATOM 659 N N . ALA A 1 89 ? 21.470 -5.086 -18.917 1.00 48.97 89 ALA A N 1
ATOM 660 C CA . ALA A 1 89 ? 22.873 -5.410 -19.091 1.00 48.97 89 ALA A CA 1
ATOM 661 C C . ALA A 1 89 ? 23.211 -5.238 -20.571 1.00 48.97 89 ALA A C 1
ATOM 663 O O . ALA A 1 89 ? 22.985 -6.133 -21.387 1.00 48.97 89 ALA A O 1
ATOM 664 N N . TYR A 1 90 ? 23.724 -4.067 -20.932 1.00 49.81 90 TYR A N 1
ATOM 665 C CA . TYR A 1 90 ? 24.395 -3.923 -22.204 1.00 49.81 90 TYR A CA 1
ATOM 666 C C . TYR A 1 90 ? 25.636 -4.822 -22.125 1.00 49.81 90 TYR A C 1
ATOM 668 O O . TYR A 1 90 ? 26.407 -4.723 -21.171 1.00 49.81 90 TYR A O 1
ATOM 676 N N . PRO A 1 91 ? 25.885 -5.714 -23.088 1.00 57.19 91 PRO A N 1
ATOM 677 C CA . PRO A 1 91 ? 27.094 -6.537 -23.078 1.00 57.19 91 PRO A CA 1
ATOM 678 C C . PRO A 1 91 ? 28.401 -5.711 -23.129 1.00 57.19 91 PRO A C 1
ATOM 680 O O . PRO A 1 91 ? 29.482 -6.275 -23.021 1.00 57.19 91 PRO A O 1
ATOM 683 N N . THR A 1 92 ? 28.311 -4.381 -23.245 1.00 63.72 92 THR A N 1
ATOM 684 C CA . THR A 1 92 ? 29.415 -3.417 -23.235 1.00 63.72 92 THR A CA 1
ATOM 685 C C . THR A 1 92 ? 29.662 -2.718 -21.888 1.00 63.72 92 THR A C 1
ATOM 687 O O . THR A 1 92 ? 30.614 -1.951 -21.797 1.00 63.72 92 THR A O 1
ATOM 690 N N . MET A 1 93 ? 28.887 -2.972 -20.815 1.00 60.66 93 MET A N 1
ATOM 691 C CA . MET A 1 93 ? 29.028 -2.236 -19.525 1.00 60.66 93 MET A CA 1
ATOM 692 C C . MET A 1 93 ? 30.349 -2.514 -18.780 1.00 60.66 93 MET A C 1
ATOM 694 O O . MET A 1 93 ? 30.584 -1.946 -17.718 1.00 60.66 93 MET A O 1
ATOM 698 N N . GLY A 1 94 ? 31.178 -3.419 -19.308 1.00 58.66 94 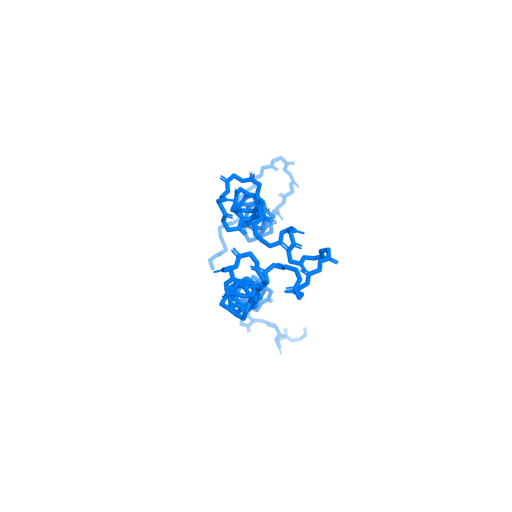GLY A N 1
ATOM 699 C CA . GLY A 1 94 ? 32.515 -3.740 -18.805 1.00 58.66 94 GLY A CA 1
ATOM 700 C C . GLY A 1 94 ? 33.605 -3.709 -19.880 1.00 58.66 94 GLY A C 1
ATOM 701 O O . GLY A 1 94 ? 34.719 -4.154 -19.615 1.00 58.66 94 GLY A O 1
ATOM 702 N N . THR A 1 95 ? 33.311 -3.228 -21.091 1.00 59.28 95 THR A N 1
ATOM 703 C CA . THR A 1 95 ? 34.322 -3.069 -22.144 1.00 59.28 95 THR A CA 1
ATOM 704 C C . THR A 1 95 ? 34.678 -1.592 -22.291 1.00 59.28 95 THR A C 1
ATOM 706 O O . THR A 1 95 ? 34.035 -0.890 -23.071 1.00 59.28 95 THR A O 1
ATOM 709 N N . LEU A 1 96 ? 35.740 -1.227 -21.555 1.00 52.44 96 LEU A N 1
ATOM 710 C CA . LEU A 1 96 ? 36.473 0.050 -21.450 1.00 52.44 96 LEU A CA 1
ATOM 711 C C . LEU A 1 96 ? 35.788 1.173 -20.660 1.00 52.44 96 LEU A C 1
ATOM 713 O O . LEU A 1 96 ? 34.828 1.787 -21.168 1.00 52.44 96 LEU A O 1
#

InterPro domains:
  IPR001851 ABC transporter, permease [PF02653] (14-92)
  IPR052157 Branched-chain amino acid transport system permease [PTHR11795] (4-95)

Sequence (96 aa):
FETLVSIGGVSTTLGSLLVPLVTLVVMLGVLFILYKSKYGIAIRALAFDIQTVNLMGINANRIIAIVFALGSALAALAGIFWSSNYYSAYPTMGTL

Organism: Campylobacter jejuni (NCBI:txid197)